Protein AF-A0A519CPR5-F1 (afdb_monomer)

Sequence (64 aa):
MSDENESKINEVVIVKRKTIMDAEEFVSIQLKSSDDTIESLLKKAIAATKTKSLEKNDKKLGIQ

Nearest PDB structures (foldseek):
  6ed0-assembly1_A  TM=5.272E-01  e=1.369E+00  Chromobacterium violaceum ATCC 12472
  9cai-assembly1_CS  TM=5.111E-01  e=4.649E+00  Caenorhabditis elegans

Radius of gyration: 19.09 Å; Cα contacts (8 Å, |Δi|>4): 64; chains: 1; bounding box: 54×33×46 Å

Structure (mmCIF, N/CA/C/O backbone):
data_AF-A0A519CPR5-F1
#
_entry.id   AF-A0A519CPR5-F1
#
loop_
_atom_site.group_PDB
_atom_site.id
_atom_site.type_symbol
_atom_site.label_atom_id
_atom_site.label_alt_id
_atom_site.label_comp_id
_atom_site.label_asym_id
_atom_site.label_entity_id
_atom_site.label_seq_id
_atom_site.pdbx_PDB_ins_code
_atom_site.Cartn_x
_atom_site.Cartn_y
_atom_site.Cartn_z
_atom_site.occupancy
_atom_site.B_iso_or_equiv
_atom_site.auth_seq_id
_atom_site.auth_comp_id
_atom_site.auth_asym_id
_atom_site.auth_atom_id
_atom_site.pdbx_PDB_model_num
ATOM 1 N N . MET A 1 1 ? 13.893 -21.334 -26.442 1.00 47.25 1 MET A N 1
ATOM 2 C CA . MET A 1 1 ? 14.789 -20.495 -25.625 1.00 47.25 1 MET A CA 1
ATOM 3 C C . MET A 1 1 ? 14.430 -19.046 -25.889 1.00 47.25 1 MET A C 1
ATOM 5 O O . MET A 1 1 ? 14.921 -18.479 -26.856 1.00 47.25 1 MET A O 1
ATOM 9 N N . SER A 1 2 ? 13.513 -18.505 -25.093 1.00 48.03 2 SER A N 1
ATOM 10 C CA . SER A 1 2 ? 13.323 -17.060 -24.908 1.00 48.03 2 SER A CA 1
ATOM 11 C C . SER A 1 2 ? 12.385 -16.869 -23.714 1.00 48.03 2 SER A C 1
ATOM 13 O O . SER A 1 2 ? 11.291 -16.322 -23.838 1.00 48.03 2 SER A O 1
ATOM 15 N N . ASP A 1 3 ? 12.789 -17.436 -22.579 1.00 63.19 3 ASP A N 1
ATOM 16 C CA . ASP A 1 3 ? 12.221 -17.134 -21.271 1.00 63.19 3 ASP A CA 1
ATOM 17 C C . ASP A 1 3 ? 12.899 -15.851 -20.796 1.00 63.19 3 ASP A C 1
ATOM 19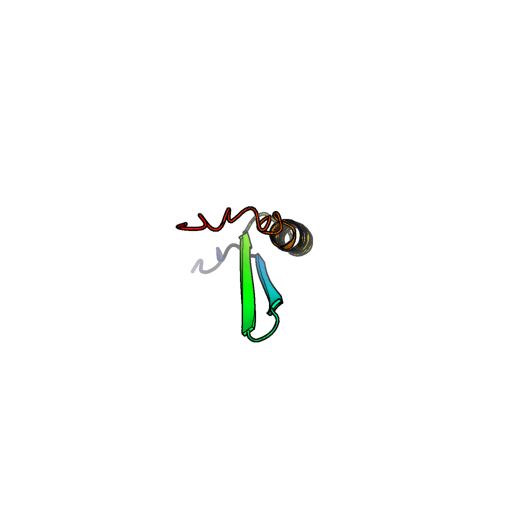 O O . ASP A 1 3 ? 13.972 -15.939 -20.226 1.00 63.19 3 ASP A O 1
ATOM 23 N N . GLU A 1 4 ? 12.371 -14.670 -21.130 1.00 57.31 4 GLU A N 1
ATOM 24 C CA . GLU A 1 4 ? 12.868 -13.386 -20.594 1.00 57.31 4 GLU A CA 1
ATOM 25 C C . GLU A 1 4 ? 11.954 -12.230 -21.036 1.00 57.31 4 GLU A C 1
ATOM 27 O O . GLU A 1 4 ? 12.352 -11.286 -21.707 1.00 57.31 4 GLU A O 1
ATOM 32 N N . ASN A 1 5 ? 10.670 -12.307 -20.694 1.00 56.38 5 ASN A N 1
ATOM 33 C CA . ASN A 1 5 ? 9.819 -11.116 -20.695 1.00 56.38 5 ASN A CA 1
ATOM 34 C C . ASN A 1 5 ? 8.913 -11.128 -19.459 1.00 56.38 5 ASN A C 1
ATOM 36 O O . ASN A 1 5 ? 7.728 -10.814 -19.518 1.00 56.38 5 ASN A O 1
ATOM 40 N N . GLU A 1 6 ? 9.478 -11.501 -18.308 1.00 60.78 6 GLU A N 1
ATOM 41 C CA . GLU A 1 6 ? 8.897 -11.105 -17.030 1.00 60.78 6 GLU A CA 1
ATOM 42 C C . GLU A 1 6 ? 9.116 -9.595 -16.896 1.00 60.78 6 GLU A C 1
ATOM 44 O O . GLU A 1 6 ? 10.114 -9.137 -16.339 1.00 60.78 6 GLU A O 1
ATOM 49 N N . SER A 1 7 ? 8.220 -8.793 -17.484 1.00 67.44 7 SER A N 1
ATOM 50 C CA . SER A 1 7 ? 8.163 -7.361 -17.198 1.00 67.44 7 SER A CA 1
ATOM 51 C C . SER A 1 7 ? 8.136 -7.214 -15.683 1.00 67.44 7 SER A C 1
ATOM 53 O O . SER A 1 7 ? 7.197 -7.667 -15.034 1.00 67.44 7 SER A O 1
ATOM 55 N N . LYS A 1 8 ? 9.206 -6.662 -15.111 1.00 80.56 8 LYS A N 1
ATOM 56 C CA . LYS A 1 8 ? 9.397 -6.579 -13.665 1.00 80.56 8 LYS A CA 1
ATOM 57 C C . LYS A 1 8 ? 8.291 -5.709 -13.067 1.00 80.56 8 LYS A C 1
ATOM 59 O O . LYS A 1 8 ? 8.370 -4.486 -13.110 1.00 80.56 8 LYS A O 1
ATOM 64 N N . ILE A 1 9 ? 7.241 -6.343 -12.548 1.00 89.88 9 ILE A N 1
ATOM 65 C CA . ILE A 1 9 ? 6.127 -5.651 -11.901 1.00 89.88 9 ILE A CA 1
ATOM 66 C C . ILE A 1 9 ? 6.608 -5.181 -10.532 1.00 89.88 9 ILE A C 1
ATOM 68 O O . ILE A 1 9 ? 7.005 -5.979 -9.684 1.00 89.88 9 ILE A O 1
ATOM 72 N N . ASN A 1 10 ? 6.545 -3.876 -10.309 1.00 91.69 10 ASN A N 1
ATOM 73 C CA . ASN A 1 10 ? 6.734 -3.292 -8.996 1.00 91.69 10 ASN A CA 1
ATOM 74 C C . ASN A 1 10 ? 5.424 -3.390 -8.213 1.00 91.69 10 ASN A C 1
ATOM 76 O O . ASN A 1 10 ? 4.352 -3.041 -8.713 1.00 91.69 10 ASN A O 1
ATOM 80 N N . GLU A 1 11 ? 5.516 -3.853 -6.972 1.00 93.62 11 GLU A N 1
ATOM 81 C CA . GLU A 1 11 ? 4.373 -4.066 -6.092 1.00 93.62 11 GLU A CA 1
ATOM 82 C C . GLU A 1 11 ? 4.601 -3.390 -4.741 1.00 93.62 11 GLU A C 1
ATOM 84 O O . GLU A 1 11 ? 5.672 -3.489 -4.144 1.00 93.62 11 GLU A O 1
ATOM 89 N N . VAL A 1 12 ? 3.571 -2.697 -4.257 1.00 94.06 12 VAL A N 1
ATOM 90 C CA . VA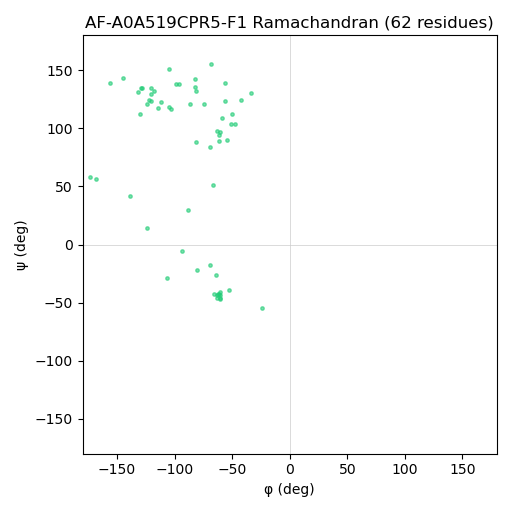L A 1 12 ? 3.557 -2.027 -2.957 1.00 94.06 12 VAL A CA 1
ATOM 91 C C . VAL A 1 12 ? 2.275 -2.396 -2.227 1.00 94.06 12 VAL A C 1
ATOM 93 O O . VAL A 1 12 ? 1.182 -2.261 -2.777 1.00 94.06 12 VAL A O 1
ATOM 96 N N . VAL A 1 13 ? 2.412 -2.807 -0.965 1.00 94.06 13 VAL A N 1
ATOM 97 C CA . VAL A 1 13 ? 1.295 -3.076 -0.054 1.00 94.06 13 VAL A CA 1
ATOM 98 C C . VAL A 1 13 ? 1.443 -2.191 1.181 1.00 94.06 13 VAL A C 1
ATOM 100 O O . VAL A 1 13 ? 2.472 -2.222 1.851 1.00 94.06 13 VAL A O 1
ATOM 103 N N . ILE A 1 14 ? 0.413 -1.406 1.494 1.00 92.44 14 ILE A N 1
ATOM 104 C CA . ILE A 1 14 ? 0.324 -0.603 2.718 1.00 92.44 14 ILE A CA 1
ATOM 105 C C . ILE A 1 14 ? -0.878 -1.079 3.522 1.00 92.44 14 ILE A C 1
ATOM 107 O O . ILE A 1 14 ? -1.977 -1.188 2.988 1.00 92.44 14 ILE A O 1
ATOM 111 N N . VAL A 1 15 ? -0.686 -1.311 4.819 1.00 91.25 15 VAL A N 1
ATOM 112 C CA . VAL A 1 15 ? -1.772 -1.619 5.753 1.00 91.25 15 VAL A CA 1
ATOM 113 C C . VAL A 1 15 ? -1.936 -0.450 6.715 1.00 91.25 15 VAL A C 1
ATOM 115 O O . VAL A 1 15 ? -1.002 -0.069 7.418 1.00 91.25 15 VAL A O 1
ATOM 118 N N . LYS A 1 16 ? -3.136 0.125 6.754 1.00 87.94 16 LYS A N 1
ATOM 119 C CA . LYS A 1 16 ? -3.530 1.167 7.698 1.00 87.94 16 LYS A CA 1
ATOM 120 C C . LYS A 1 16 ? -4.399 0.548 8.784 1.00 87.94 16 LYS A C 1
ATOM 122 O O . LYS A 1 16 ? -5.506 0.098 8.504 1.00 87.94 16 LYS A O 1
ATOM 127 N N . ARG A 1 17 ? -3.915 0.576 10.023 1.00 88.06 17 ARG A N 1
ATOM 128 C CA . ARG A 1 17 ? -4.710 0.253 11.213 1.00 88.06 17 ARG A CA 1
ATOM 129 C C . ARG A 1 17 ? -5.512 1.480 11.637 1.00 88.06 17 ARG A C 1
ATOM 131 O O . ARG A 1 17 ? -4.981 2.591 11.679 1.00 88.06 17 ARG A O 1
ATOM 138 N N . LYS A 1 18 ? -6.780 1.279 11.964 1.00 83.00 18 LYS A N 1
ATOM 139 C CA . LYS A 1 18 ? -7.682 2.285 12.509 1.00 83.00 18 LYS A CA 1
ATOM 140 C C . LYS A 1 18 ? -8.353 1.699 13.740 1.00 83.00 18 LYS A C 1
ATOM 142 O O . LYS A 1 18 ? -9.157 0.781 13.649 1.00 83.00 18 LYS A O 1
ATOM 147 N N . THR A 1 19 ? -8.015 2.249 14.894 1.00 81.25 19 THR A N 1
ATOM 148 C CA . THR A 1 19 ? -8.656 1.890 16.155 1.00 81.25 19 THR A CA 1
ATOM 149 C C . THR A 1 19 ? -9.902 2.750 16.330 1.00 81.25 19 THR A C 1
ATOM 151 O O . THR A 1 19 ? -9.829 3.979 16.329 1.00 81.25 19 THR A O 1
ATOM 154 N N . ILE A 1 20 ? -11.051 2.101 16.446 1.00 77.62 20 ILE A N 1
ATOM 155 C CA . ILE A 1 20 ? -12.312 2.680 16.907 1.00 77.62 20 ILE A CA 1
ATOM 156 C C . ILE A 1 20 ? -12.521 2.159 18.333 1.00 77.62 20 ILE A C 1
ATOM 158 O O . ILE A 1 20 ? -12.019 1.089 18.648 1.00 77.62 20 ILE A O 1
ATOM 162 N N . MET A 1 21 ? -13.205 2.928 19.187 1.00 75.94 21 MET A N 1
ATOM 163 C CA . MET A 1 21 ? -13.387 2.697 20.635 1.00 75.94 21 MET A CA 1
ATOM 164 C C . MET A 1 21 ? -13.236 1.236 21.101 1.00 75.94 21 MET A C 1
ATOM 166 O O . MET A 1 21 ? -12.370 0.982 21.929 1.00 75.94 21 MET A O 1
ATOM 170 N N . ASP A 1 22 ? -13.994 0.305 20.506 1.00 76.19 22 ASP A N 1
ATOM 171 C CA . ASP A 1 22 ? -14.000 -1.120 20.872 1.00 76.19 22 ASP A CA 1
ATOM 172 C C . ASP A 1 22 ? -13.686 -2.075 19.695 1.00 76.19 22 ASP A C 1
ATOM 174 O O . ASP A 1 22 ? -13.950 -3.273 19.773 1.00 76.19 22 ASP A O 1
ATOM 178 N N . ALA A 1 23 ? -13.163 -1.564 18.573 1.00 74.25 23 ALA A N 1
ATOM 179 C CA . ALA A 1 23 ? -12.898 -2.353 17.368 1.00 74.25 23 ALA A CA 1
ATOM 180 C C . ALA A 1 23 ? -11.642 -1.888 16.618 1.00 74.25 23 ALA A C 1
ATOM 182 O O . ALA A 1 23 ? -11.364 -0.695 16.494 1.00 74.25 23 ALA A O 1
ATOM 183 N N . GLU A 1 24 ? -10.902 -2.835 16.045 1.00 83.88 24 GLU A N 1
ATOM 184 C CA . GLU A 1 24 ? -9.780 -2.539 15.155 1.00 83.88 24 GLU A CA 1
ATOM 185 C C . GLU A 1 24 ? -10.171 -2.800 13.703 1.00 83.88 24 GLU A C 1
ATOM 187 O O . GLU A 1 24 ? -10.484 -3.923 13.316 1.00 83.88 24 GLU A O 1
ATOM 192 N N . GLU A 1 25 ? -10.131 -1.752 12.886 1.00 83.88 25 GLU A N 1
ATOM 193 C CA . GLU A 1 25 ? -10.283 -1.842 11.440 1.00 83.88 25 GLU A CA 1
ATOM 194 C C . GLU A 1 25 ? -8.903 -1.823 10.778 1.00 83.88 25 GLU A C 1
ATOM 196 O O . GLU A 1 25 ? -8.033 -1.021 11.129 1.00 83.88 25 GLU A O 1
ATOM 201 N N . PHE A 1 26 ? -8.707 -2.668 9.770 1.00 86.81 26 PHE A N 1
ATOM 202 C CA . PHE A 1 26 ? -7.509 -2.663 8.937 1.00 86.81 26 PHE A CA 1
ATOM 203 C C . PHE A 1 26 ? -7.911 -2.413 7.490 1.00 86.81 26 PHE A C 1
ATOM 205 O O . PHE A 1 26 ? -8.792 -3.081 6.956 1.00 86.81 26 PHE A O 1
ATOM 212 N N . VAL A 1 27 ? -7.251 -1.454 6.849 1.00 86.38 27 VAL A N 1
ATOM 213 C CA . VAL A 1 27 ? -7.417 -1.167 5.423 1.00 86.38 27 VAL A CA 1
ATOM 214 C C . VAL A 1 27 ? -6.103 -1.481 4.728 1.00 86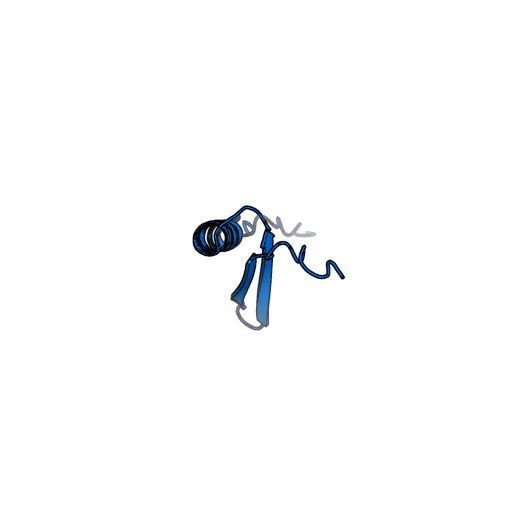.38 27 VAL A C 1
ATOM 216 O O . VAL A 1 27 ? -5.088 -0.853 5.028 1.00 86.38 27 VAL A O 1
ATOM 219 N N . SER A 1 28 ? -6.109 -2.445 3.811 1.00 90.88 28 SER A N 1
ATOM 220 C CA . SER A 1 28 ? -4.967 -2.744 2.950 1.00 90.88 28 SER A CA 1
ATOM 221 C C . SER A 1 28 ? -5.118 -2.045 1.600 1.00 90.88 28 SER A C 1
ATOM 223 O O . SER A 1 28 ? -6.197 -1.993 1.015 1.00 90.88 28 SER A O 1
ATOM 225 N N . ILE A 1 29 ? -4.021 -1.483 1.107 1.00 92.69 29 ILE A N 1
ATOM 226 C CA . ILE A 1 29 ? -3.924 -0.862 -0.211 1.00 92.69 29 ILE A CA 1
ATOM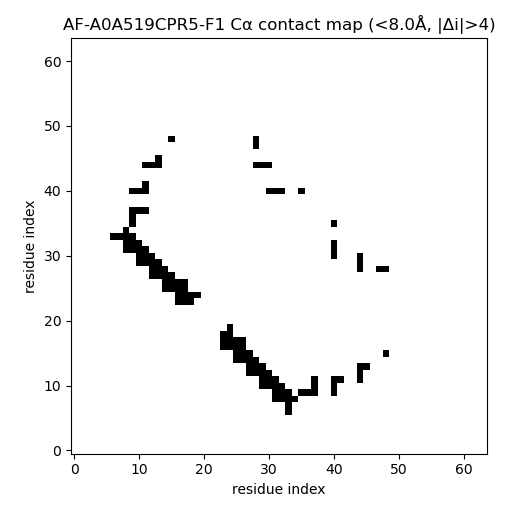 227 C C . ILE A 1 29 ? -2.782 -1.548 -0.938 1.00 92.69 29 ILE A C 1
ATOM 229 O O . ILE A 1 29 ? -1.648 -1.525 -0.462 1.00 92.69 29 ILE A O 1
ATOM 233 N N . GLN A 1 30 ? -3.087 -2.142 -2.084 1.00 94.44 30 GLN A N 1
ATOM 234 C CA . GLN A 1 30 ? -2.129 -2.848 -2.922 1.00 94.44 30 GLN A CA 1
ATOM 235 C C . GLN A 1 30 ? -2.090 -2.185 -4.293 1.00 94.44 30 GLN A C 1
ATOM 237 O O . GLN A 1 30 ? -3.120 -2.064 -4.952 1.00 94.44 30 GLN A O 1
ATOM 242 N N . LEU A 1 31 ? -0.904 -1.753 -4.713 1.00 94.62 31 LEU A N 1
ATOM 243 C CA . LEU A 1 31 ? -0.664 -1.187 -6.036 1.00 94.62 31 LEU A CA 1
ATOM 244 C C . LEU A 1 31 ? 0.385 -2.026 -6.760 1.00 94.62 31 LEU A C 1
ATOM 246 O O . LEU A 1 31 ? 1.413 -2.372 -6.179 1.00 94.62 31 LEU A O 1
ATOM 250 N N . LYS A 1 32 ? 0.121 -2.328 -8.031 1.00 94.19 32 LYS A N 1
ATOM 251 C CA . LYS A 1 32 ? 1.019 -3.065 -8.922 1.00 94.19 32 LYS A CA 1
ATOM 252 C C . LYS A 1 32 ? 1.178 -2.283 -10.215 1.00 94.19 32 LYS A C 1
ATOM 254 O O . LYS A 1 32 ? 0.183 -1.798 -10.748 1.00 94.19 32 LYS A O 1
ATOM 259 N N . SER A 1 33 ? 2.404 -2.144 -10.702 1.00 92.94 33 SER A N 1
ATOM 260 C CA . SER A 1 33 ? 2.680 -1.457 -11.964 1.00 92.94 33 SER A CA 1
ATOM 261 C C . SER A 1 33 ? 3.998 -1.929 -12.563 1.00 92.94 33 SER A C 1
ATOM 263 O O . SER A 1 33 ? 4.974 -2.118 -11.841 1.00 92.94 33 SER A O 1
ATOM 265 N N . SER A 1 34 ? 4.025 -2.112 -13.879 1.00 92.31 34 SER A N 1
ATOM 266 C CA . SER A 1 34 ? 5.250 -2.325 -14.659 1.00 92.31 34 SER A CA 1
ATOM 267 C C . SER A 1 34 ? 5.983 -1.018 -14.969 1.00 92.31 34 SER A C 1
ATOM 269 O O . SER A 1 34 ? 7.183 -1.040 -15.225 1.00 92.31 34 SER A O 1
ATOM 271 N N . ASP A 1 35 ? 5.266 0.108 -14.929 1.00 92.44 35 ASP A N 1
ATOM 272 C CA . ASP A 1 35 ? 5.732 1.383 -15.485 1.00 92.44 35 ASP A CA 1
ATOM 273 C C . ASP A 1 35 ? 6.123 2.379 -14.386 1.00 92.44 35 ASP A C 1
ATOM 275 O O . ASP A 1 35 ? 6.989 3.234 -14.573 1.00 92.44 35 ASP A O 1
ATOM 279 N N . ASP A 1 36 ? 5.491 2.279 -13.214 1.00 90.75 36 ASP A N 1
ATOM 280 C CA . ASP A 1 36 ? 5.807 3.127 -12.070 1.00 90.75 36 ASP A CA 1
ATOM 281 C C . ASP A 1 36 ? 7.018 2.588 -11.295 1.00 90.75 36 ASP A C 1
ATOM 283 O O . ASP A 1 36 ? 7.159 1.388 -11.041 1.00 90.75 36 ASP A O 1
ATOM 287 N N . THR A 1 37 ? 7.857 3.502 -10.807 1.00 93.50 37 THR A N 1
ATOM 288 C CA . THR A 1 37 ? 8.880 3.173 -9.809 1.00 93.50 37 THR A CA 1
ATOM 289 C C . THR A 1 37 ? 8.235 2.829 -8.463 1.00 93.50 37 THR A C 1
ATOM 291 O O . THR A 1 37 ? 7.151 3.317 -8.132 1.00 93.50 37 THR A O 1
ATOM 294 N N . ILE A 1 38 ? 8.934 2.052 -7.628 1.00 92.56 38 ILE A N 1
ATOM 295 C CA . ILE A 1 38 ? 8.506 1.758 -6.247 1.00 92.56 38 ILE A CA 1
ATOM 296 C C . ILE A 1 38 ? 8.200 3.047 -5.465 1.00 92.56 38 ILE A C 1
ATOM 298 O O . ILE A 1 38 ? 7.216 3.106 -4.733 1.00 92.56 38 ILE A O 1
ATOM 302 N N . GLU A 1 39 ? 8.990 4.110 -5.650 1.00 94.06 39 GLU A N 1
ATOM 303 C CA . GLU A 1 39 ? 8.764 5.398 -4.981 1.00 94.06 39 GLU A CA 1
ATOM 304 C C . GLU A 1 39 ? 7.456 6.076 -5.433 1.00 94.06 39 GLU A C 1
ATOM 306 O O . GLU A 1 39 ? 6.698 6.578 -4.598 1.00 94.06 39 GLU A O 1
ATOM 311 N N . SER A 1 40 ? 7.161 6.064 -6.741 1.00 95.69 40 SER A N 1
ATOM 312 C CA . SER A 1 40 ? 5.891 6.567 -7.292 1.00 95.69 40 SER A CA 1
ATOM 313 C C . SER A 1 40 ? 4.707 5.785 -6.718 1.00 95.69 40 SER A C 1
ATOM 315 O O . SER A 1 40 ? 3.747 6.378 -6.217 1.00 95.69 40 SER A O 1
ATOM 317 N N . LEU A 1 41 ? 4.810 4.451 -6.697 1.00 94.62 41 LEU A N 1
ATOM 318 C CA . LEU A 1 41 ? 3.788 3.570 -6.130 1.00 94.62 41 LEU A CA 1
ATOM 319 C C . LEU A 1 41 ? 3.571 3.819 -4.636 1.00 94.62 41 LEU A C 1
ATOM 321 O O . LEU A 1 41 ? 2.427 3.914 -4.199 1.00 94.62 41 LEU A O 1
ATOM 325 N N . LEU A 1 42 ? 4.635 4.008 -3.855 1.00 93.75 42 LEU A N 1
ATOM 326 C CA . LEU A 1 42 ? 4.534 4.352 -2.435 1.00 93.75 42 LEU A CA 1
ATOM 327 C C . LEU A 1 42 ? 3.798 5.679 -2.222 1.00 93.75 42 LEU A C 1
ATOM 329 O O . LEU A 1 42 ? 2.884 5.747 -1.399 1.00 93.75 42 LEU A O 1
ATOM 333 N N . LYS A 1 43 ? 4.129 6.726 -2.989 1.00 94.56 43 LYS A N 1
ATOM 334 C CA . LYS A 1 43 ? 3.435 8.025 -2.909 1.00 94.56 43 LYS A CA 1
ATOM 335 C C . LYS A 1 43 ? 1.947 7.890 -3.242 1.00 94.56 43 LYS A C 1
ATOM 337 O O . LYS A 1 43 ? 1.115 8.436 -2.515 1.00 94.56 43 LYS A O 1
ATOM 342 N N . LYS A 1 44 ? 1.607 7.132 -4.293 1.00 93.00 44 LYS A N 1
ATOM 343 C CA . LYS A 1 44 ? 0.216 6.848 -4.690 1.00 93.00 44 LYS A CA 1
ATOM 344 C C . LYS A 1 44 ? -0.532 6.063 -3.608 1.00 93.00 44 LYS A C 1
ATOM 346 O O . LYS A 1 44 ? -1.640 6.448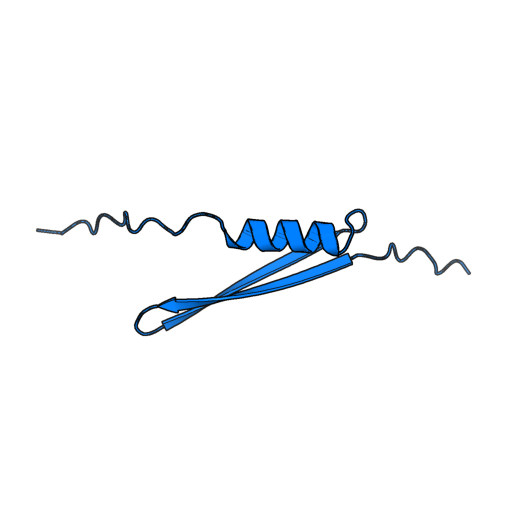 -3.238 1.00 93.00 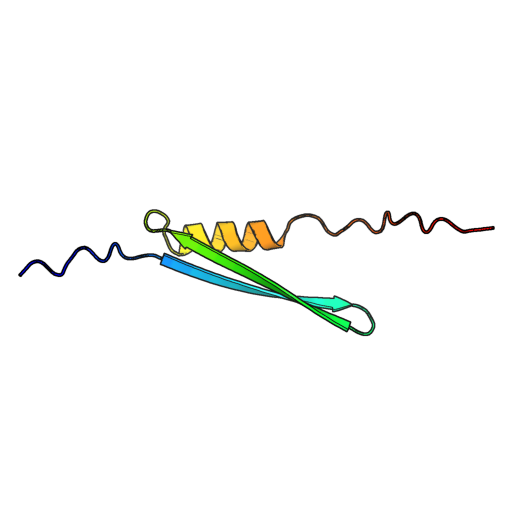44 LYS A O 1
ATOM 351 N N . ALA A 1 45 ? 0.084 5.022 -3.048 1.00 91.56 45 ALA A N 1
ATOM 352 C CA . ALA A 1 45 ? -0.514 4.211 -1.992 1.00 91.56 45 ALA A CA 1
ATOM 353 C C . ALA A 1 45 ? -0.761 5.046 -0.724 1.00 91.56 45 ALA A C 1
ATOM 355 O O . ALA A 1 45 ? -1.855 5.006 -0.164 1.00 91.56 45 ALA A O 1
ATOM 356 N N . ILE A 1 46 ? 0.199 5.886 -0.316 1.00 91.00 46 ILE A N 1
ATOM 357 C CA . ILE A 1 46 ? 0.037 6.813 0.815 1.00 91.00 46 ILE A CA 1
ATOM 358 C C . ILE A 1 46 ? -1.078 7.827 0.539 1.00 91.00 46 ILE A C 1
ATOM 360 O O . ILE A 1 46 ? -1.887 8.090 1.426 1.00 91.00 46 ILE A O 1
ATOM 364 N N . ALA A 1 47 ? -1.165 8.395 -0.666 1.00 90.31 47 ALA A N 1
ATOM 365 C CA . ALA A 1 47 ? -2.250 9.310 -1.018 1.00 90.31 47 ALA A CA 1
ATOM 366 C C . ALA A 1 47 ? -3.627 8.631 -0.915 1.00 90.31 47 ALA A C 1
ATOM 368 O O . ALA A 1 47 ? -4.552 9.212 -0.346 1.00 90.31 47 ALA A O 1
ATOM 369 N N . ALA A 1 48 ? -3.738 7.375 -1.355 1.00 87.19 48 ALA A N 1
ATOM 370 C CA . ALA A 1 48 ? -4.954 6.576 -1.219 1.00 87.19 48 ALA A CA 1
ATOM 371 C C . ALA A 1 48 ? -5.326 6.291 0.252 1.00 87.19 48 ALA A C 1
ATOM 373 O O . ALA A 1 48 ? -6.504 6.188 0.571 1.00 87.19 48 ALA A O 1
ATOM 374 N N . THR A 1 49 ? -4.372 6.268 1.195 1.00 84.69 49 THR A N 1
ATOM 375 C CA . THR A 1 49 ? -4.706 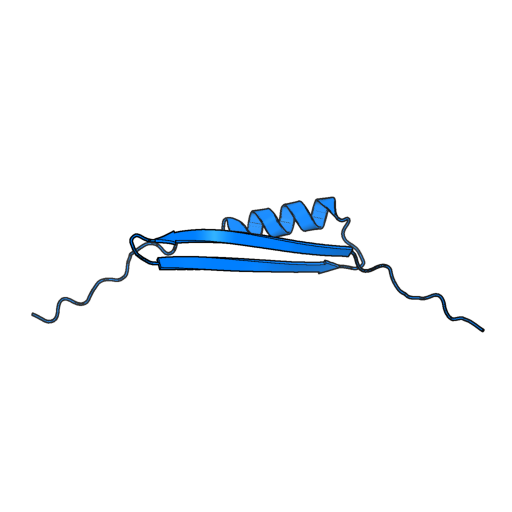6.159 2.636 1.00 84.69 49 THR A CA 1
ATOM 376 C C . THR A 1 49 ? -5.393 7.402 3.219 1.00 84.69 49 THR A C 1
ATOM 378 O O . THR A 1 49 ? -5.961 7.329 4.318 1.00 84.69 49 THR A O 1
ATOM 381 N N . LYS A 1 50 ? -5.302 8.553 2.534 1.00 79.75 50 LYS A N 1
ATOM 382 C CA . LYS A 1 50 ? -5.800 9.859 2.997 1.00 79.75 50 LYS A CA 1
ATOM 383 C C . LYS A 1 50 ? -7.214 10.181 2.505 1.00 79.75 50 LYS A C 1
ATOM 385 O O . LYS A 1 50 ? -7.754 11.209 2.911 1.00 79.75 50 LYS A O 1
ATOM 390 N N . THR A 1 51 ? -7.816 9.353 1.644 1.00 63.03 51 THR A N 1
ATOM 391 C CA . THR A 1 51 ? -9.193 9.577 1.179 1.00 63.03 51 THR A CA 1
ATOM 392 C C . THR A 1 51 ? -10.156 9.672 2.361 1.00 63.03 51 THR A C 1
ATOM 394 O O . THR A 1 51 ? -9.991 8.964 3.356 1.00 63.03 51 THR A O 1
ATOM 397 N N . LYS A 1 52 ? -11.090 10.628 2.238 1.00 55.44 52 LYS A N 1
ATOM 398 C CA . LYS A 1 52 ? -11.877 11.267 3.302 1.00 55.44 52 LYS A CA 1
ATOM 399 C C . LYS A 1 52 ? -12.211 10.326 4.459 1.00 55.44 52 LYS A C 1
ATOM 401 O O . LYS A 1 52 ? -12.770 9.252 4.254 1.00 55.44 52 LYS A O 1
ATOM 406 N N . SER A 1 53 ? -11.947 10.800 5.683 1.00 53.69 53 SER A N 1
ATOM 407 C CA . SER A 1 53 ? -12.705 10.350 6.851 1.00 53.69 53 SER A CA 1
ATOM 408 C C . SER A 1 53 ? -14.161 10.291 6.420 1.00 53.69 53 SER A C 1
ATOM 410 O O . SER A 1 53 ? -14.657 11.296 5.913 1.00 53.69 53 SER A O 1
ATOM 412 N N . LEU A 1 54 ? -14.814 9.135 6.564 1.00 52.75 54 LEU A N 1
ATOM 413 C CA . LEU A 1 54 ? -16.270 9.080 6.566 1.00 52.75 54 LEU A CA 1
ATOM 414 C C . LEU A 1 54 ? -16.693 10.189 7.529 1.00 52.75 54 LEU A C 1
ATOM 416 O O . LEU A 1 54 ? -16.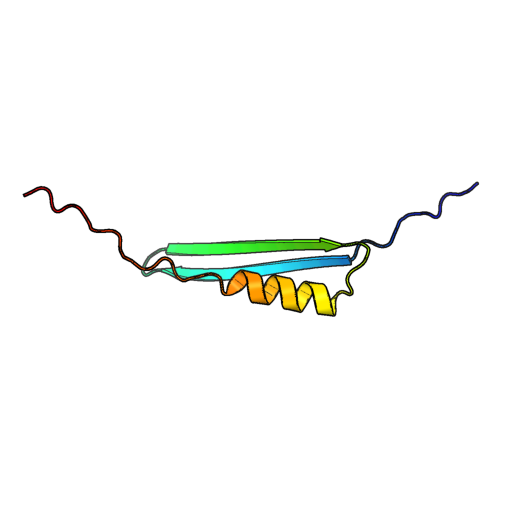450 10.090 8.736 1.00 52.75 54 LEU A O 1
ATOM 420 N N . GLU A 1 55 ? -17.168 11.317 7.000 1.00 46.97 55 GLU A N 1
ATOM 421 C CA . GLU A 1 55 ? -17.841 12.288 7.835 1.00 46.97 55 GLU A CA 1
ATOM 422 C C . GLU A 1 55 ? -18.958 11.484 8.476 1.00 46.97 55 GLU A C 1
ATOM 424 O O . GLU A 1 55 ? -19.737 10.839 7.772 1.00 46.97 55 GLU A O 1
ATOM 429 N N . LYS A 1 56 ? -18.995 11.462 9.809 1.00 48.34 56 LYS A N 1
ATOM 430 C CA . LYS A 1 56 ? -20.095 10.902 10.596 1.00 48.34 56 LYS A CA 1
ATOM 431 C C . LYS A 1 56 ? -21.364 11.749 10.392 1.00 48.34 56 LYS A C 1
ATOM 433 O O . LYS A 1 56 ? -21.985 12.182 11.351 1.00 48.34 56 LYS A O 1
ATOM 43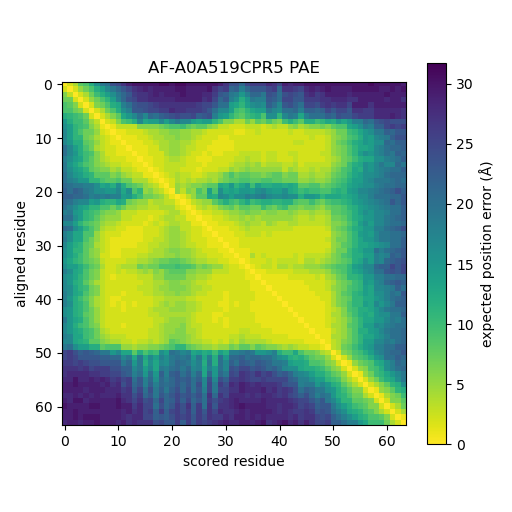8 N N . ASN A 1 57 ? -21.734 12.008 9.143 1.00 49.59 57 ASN A N 1
ATOM 439 C CA . ASN A 1 57 ? -23.027 12.506 8.714 1.00 49.59 57 ASN A CA 1
ATOM 440 C C . ASN A 1 57 ? -23.975 11.326 8.452 1.00 49.59 57 ASN A C 1
ATOM 442 O O . ASN A 1 57 ? -24.906 11.438 7.657 1.00 49.59 57 ASN A O 1
ATOM 446 N N . ASP A 1 58 ? -23.790 10.207 9.164 1.00 51.66 58 ASP A N 1
ATOM 447 C CA . ASP A 1 58 ? -24.922 9.358 9.507 1.00 51.66 58 ASP A CA 1
ATOM 448 C C . ASP A 1 58 ? -25.849 10.219 10.364 1.00 51.66 58 ASP A C 1
ATOM 450 O O . ASP A 1 58 ? -25.745 10.275 11.593 1.00 51.66 58 ASP A O 1
ATOM 454 N N . LYS A 1 59 ? -26.764 10.931 9.697 1.00 56.28 59 LYS A N 1
ATOM 455 C CA . LYS A 1 59 ? -28.040 11.295 10.294 1.00 56.28 59 LYS A CA 1
ATOM 456 C C . LYS A 1 59 ? -28.637 9.972 10.754 1.00 56.28 59 LYS A C 1
ATOM 458 O O . LYS A 1 59 ? -29.327 9.310 9.985 1.00 56.28 59 LYS A O 1
ATOM 463 N N . LYS A 1 60 ? -28.352 9.570 11.997 1.00 61.47 60 LYS A N 1
ATOM 464 C CA . LYS A 1 60 ? -29.206 8.634 12.715 1.00 61.47 60 LYS A CA 1
ATOM 465 C C . LYS A 1 60 ? -30.589 9.247 12.590 1.00 61.47 60 LYS A C 1
ATOM 467 O O . LYS A 1 60 ? -30.852 10.286 13.191 1.00 61.47 60 LYS A O 1
ATOM 472 N N . LEU A 1 61 ? -31.415 8.680 11.716 1.00 58.81 61 LEU A N 1
ATOM 473 C CA . LEU A 1 61 ? -32.831 8.979 11.677 1.00 58.81 61 LEU A CA 1
ATOM 474 C C . LEU A 1 61 ? -33.319 8.561 13.058 1.00 58.81 61 LEU A C 1
ATOM 476 O O . LEU A 1 61 ? -33.462 7.374 13.342 1.00 58.81 61 LEU A O 1
ATOM 480 N N . GLY A 1 62 ? -33.419 9.540 13.956 1.00 47.94 62 GLY A N 1
ATOM 481 C CA . GLY A 1 62 ? -34.114 9.383 15.214 1.00 47.94 62 GLY A CA 1
ATOM 482 C C . GLY A 1 62 ? -35.549 9.081 14.840 1.00 47.94 62 GLY A C 1
ATOM 483 O O . GLY A 1 62 ? -36.306 9.988 14.516 1.00 47.94 62 GLY A O 1
ATOM 484 N N . ILE A 1 63 ? -35.877 7.796 14.780 1.00 57.47 63 ILE A N 1
ATOM 485 C CA . ILE A 1 63 ? -37.253 7.338 14.877 1.00 57.47 63 ILE A CA 1
ATOM 486 C C . ILE A 1 63 ? -37.756 7.849 16.228 1.00 57.47 63 ILE A C 1
ATOM 488 O O . ILE A 1 63 ? -37.234 7.451 17.272 1.00 57.47 63 ILE A O 1
ATOM 492 N N . GLN A 1 64 ? -38.648 8.836 16.153 1.00 43.75 64 GLN A N 1
ATOM 493 C CA . GLN A 1 64 ? -39.335 9.474 17.272 1.00 43.75 64 GLN A CA 1
ATOM 494 C C . GLN A 1 64 ? -40.542 8.638 17.688 1.00 43.75 64 GLN A C 1
ATOM 496 O O . GLN A 1 64 ? -41.205 8.089 16.778 1.00 43.75 64 GLN A O 1
#

pLDDT: mean 77.68, std 17.19, range [43.75, 95.69]

Secondary structure (DSSP, 8-state):
---------EEEEEEEEEEETTEEEEEEEEEEESSS-HHHHHHHHHHHTTS-------------

Foldseek 3Di:
DDPPDPLPKAKDKDWDWDDDPPDIDIDIDIDIDSPDDNVRVVVVSVVVVPPDDPPPPPPPVPPD

Solvent-accessible surface area (backbone atoms only — not comparable to full-atom values): 4359 Å² total; per-residue (Å²): 143,82,91,79,78,77,70,70,63,35,74,45,77,49,77,46,79,43,81,47,102,94,47,81,46,76,47,76,46,77,50,75,34,70,83,52,51,67,67,56,46,49,55,52,51,55,55,64,73,64,60,73,76,78,70,83,74,72,72,73,78,75,83,124

Mean predicted aligned error: 11.55 Å